Protein AF-A0AAD4Z950-F1 (afdb_monomer_lite)

Foldseek 3Di:
DDPQCAQPQARRRHDDLCCLQPVPPVNVVLVVPQPDDPPDDCPPPDDPVVSLVVQLPQQDQDPPRFGRNLLSVLSSVVSVVLSVCVVPPVPDDDDPCVNVVSVVVSNVVVVVVVVVVPPDPDDPDPPDDDDDPPPDDDDDPPDDDDD

Secondary structure (DSSP, 8-state):
-----S-TTT--S---HHIIIIISHHHHHHHHHS---TT----TTS-HHHHHHHHHT--PBPGGG-BHHHHHHHHHHHHHHHHHHHHH-TTPPPPS-HHHHHHHHHHHHHHHHHHHHS------------PPPTT------------

Structure (mmCIF, N/CA/C/O backbone):
data_AF-A0AAD4Z950-F1
#
_entry.id   AF-A0AAD4Z950-F1
#
loop_
_atom_site.group_PDB
_atom_site.id
_atom_site.type_symbol
_atom_site.label_atom_id
_atom_site.label_alt_id
_atom_site.label_comp_id
_atom_site.label_asym_id
_atom_site.label_entity_id
_atom_site.label_seq_id
_atom_site.pdbx_PDB_ins_code
_atom_site.Cartn_x
_atom_site.Cartn_y
_atom_site.Cartn_z
_atom_site.occupancy
_atom_site.B_iso_or_equiv
_atom_site.auth_seq_id
_atom_site.auth_comp_id
_atom_site.auth_asym_id
_atom_site.auth_atom_id
_atom_site.pdbx_PDB_model_num
ATOM 1 N N . MET A 1 1 ? -23.923 10.642 10.101 1.00 38.41 1 MET A N 1
ATOM 2 C CA . MET A 1 1 ? -22.452 10.704 9.961 1.00 38.41 1 MET A CA 1
ATOM 3 C C . MET A 1 1 ? -21.858 10.438 11.329 1.00 38.41 1 MET A C 1
ATOM 5 O O . MET A 1 1 ? -21.964 11.298 12.191 1.00 38.41 1 MET A O 1
ATOM 9 N N . THR A 1 2 ? -21.372 9.227 11.590 1.00 39.56 2 THR A N 1
ATOM 10 C CA . THR A 1 2 ? -20.808 8.890 12.904 1.00 39.56 2 THR A CA 1
ATOM 11 C C . THR A 1 2 ? -19.407 9.479 13.030 1.00 39.56 2 THR A C 1
ATOM 13 O O . THR A 1 2 ? -18.529 9.221 12.212 1.00 39.56 2 THR A O 1
ATOM 16 N N . LEU A 1 3 ? -19.253 10.314 14.052 1.00 45.47 3 LEU A N 1
ATOM 17 C CA . LEU A 1 3 ? -18.152 11.227 14.348 1.00 45.47 3 LEU A CA 1
ATOM 18 C C . LEU A 1 3 ? -16.964 10.502 15.007 1.00 45.47 3 LEU A C 1
ATOM 20 O O . LEU A 1 3 ? -16.432 10.964 16.011 1.00 45.47 3 LEU A O 1
ATOM 24 N N . HIS A 1 4 ? -16.594 9.318 14.524 1.00 55.22 4 HIS A N 1
ATOM 25 C CA . HIS A 1 4 ? -15.517 8.555 15.149 1.00 55.22 4 HIS A CA 1
ATOM 26 C C . HIS A 1 4 ? -14.211 8.822 14.411 1.00 55.22 4 HIS A C 1
ATOM 28 O O . HIS A 1 4 ? -14.007 8.351 13.298 1.00 55.22 4 HIS A O 1
ATOM 34 N N . ALA A 1 5 ? -13.319 9.566 15.068 1.00 67.56 5 ALA A N 1
ATOM 35 C CA . ALA A 1 5 ? -11.917 9.670 14.675 1.00 67.56 5 ALA A CA 1
ATOM 36 C C . ALA A 1 5 ? -11.187 8.320 14.798 1.00 67.56 5 ALA A C 1
ATOM 38 O O . ALA A 1 5 ? -10.044 8.206 14.372 1.00 67.56 5 ALA A O 1
ATOM 39 N N . ASN A 1 6 ? -11.830 7.298 15.374 1.00 84.88 6 ASN A N 1
ATOM 40 C CA . ASN A 1 6 ? -11.205 6.023 15.648 1.00 84.88 6 ASN A CA 1
ATOM 41 C C . ASN A 1 6 ? -11.050 5.154 14.394 1.00 84.88 6 ASN A C 1
ATOM 43 O O . ASN A 1 6 ? -11.938 5.063 13.548 1.00 84.88 6 ASN A O 1
ATOM 47 N N . CYS A 1 7 ? -9.938 4.431 14.324 1.00 85.31 7 CYS A N 1
ATOM 48 C CA . CYS A 1 7 ? -9.682 3.444 13.290 1.00 85.31 7 CYS A CA 1
ATOM 49 C C . CYS A 1 7 ? -10.623 2.246 13.447 1.00 85.31 7 CYS A C 1
ATOM 51 O O . CYS A 1 7 ? -10.589 1.551 14.463 1.00 85.31 7 CYS A O 1
ATOM 53 N N . TYR A 1 8 ? -11.404 1.948 12.409 1.00 81.94 8 TYR A N 1
ATOM 54 C CA . TYR A 1 8 ? -12.340 0.814 12.403 1.00 81.94 8 TYR A CA 1
ATOM 55 C C . TYR A 1 8 ? -11.645 -0.554 12.431 1.00 81.94 8 TYR A C 1
ATOM 57 O O . TYR A 1 8 ? -12.281 -1.566 12.711 1.00 81.94 8 TYR A O 1
ATOM 65 N N . ILE A 1 9 ? -10.344 -0.598 12.130 1.00 83.25 9 ILE A N 1
ATOM 66 C CA . ILE A 1 9 ? -9.566 -1.838 12.094 1.00 83.25 9 ILE A CA 1
ATOM 67 C C . ILE A 1 9 ? -8.981 -2.177 13.467 1.00 83.25 9 ILE A C 1
ATOM 69 O O . ILE A 1 9 ? -9.061 -3.325 13.892 1.00 83.25 9 ILE A O 1
ATOM 73 N N . CYS A 1 10 ? -8.353 -1.213 14.148 1.00 85.88 10 CYS A N 1
ATOM 74 C CA . CYS A 1 10 ? -7.610 -1.473 15.389 1.00 85.88 10 CYS A CA 1
ATOM 75 C C . CYS A 1 10 ? -8.096 -0.674 16.606 1.00 85.88 10 CYS A C 1
ATOM 77 O O . CYS A 1 10 ? -7.510 -0.797 17.677 1.00 85.88 10 CYS A O 1
ATOM 79 N N . GLY A 1 11 ? -9.125 0.164 16.460 1.00 84.88 11 GLY A N 1
ATOM 80 C CA . GLY A 1 11 ? -9.699 0.957 17.551 1.00 84.88 11 GLY A CA 1
ATOM 81 C C . GLY A 1 11 ? -8.890 2.191 17.967 1.00 84.88 11 GLY A C 1
ATOM 82 O O . GLY A 1 11 ? -9.333 2.920 18.855 1.00 84.88 11 GLY A O 1
ATOM 83 N N . ALA A 1 12 ? -7.737 2.456 17.338 1.00 85.19 12 ALA A N 1
ATOM 84 C CA . ALA A 1 12 ? -6.897 3.619 17.638 1.00 85.19 12 ALA A CA 1
ATOM 85 C C . ALA A 1 12 ? -7.696 4.930 17.537 1.00 85.19 12 ALA A C 1
ATOM 87 O O . ALA A 1 12 ? -8.509 5.038 16.629 1.00 85.19 12 ALA A O 1
ATOM 88 N N . PRO A 1 13 ? -7.468 5.932 18.404 1.00 81.44 13 PRO A N 1
ATOM 89 C CA . PRO A 1 13 ? -8.340 7.106 18.545 1.00 81.44 13 PRO A CA 1
ATOM 90 C C . PRO A 1 13 ? -8.285 8.100 17.378 1.00 81.44 13 PRO A C 1
ATOM 92 O O . PRO A 1 13 ? -9.168 8.943 17.266 1.00 81.44 13 PRO A O 1
ATOM 95 N N . VAL A 1 14 ? -7.253 8.021 16.532 1.00 84.19 14 VAL A N 1
ATOM 96 C CA . VAL A 1 14 ? -7.078 8.887 15.361 1.00 84.19 14 VAL A CA 1
ATOM 97 C C . VAL A 1 14 ? -6.750 8.035 14.144 1.00 84.19 14 VAL A C 1
ATOM 99 O O . VAL A 1 14 ? -5.720 7.362 14.090 1.00 84.19 14 VAL A O 1
ATOM 102 N N . GLU A 1 15 ? -7.614 8.110 13.144 1.00 83.81 15 GLU A N 1
ATOM 103 C CA . GLU A 1 15 ? -7.451 7.497 11.841 1.00 83.81 15 GLU A CA 1
ATOM 104 C C . GLU A 1 15 ? -7.127 8.589 10.816 1.00 83.81 15 GLU A C 1
ATOM 106 O O . GLU A 1 15 ? -7.981 9.356 10.379 1.00 83.81 15 GLU A O 1
ATOM 111 N N . ASN A 1 16 ? -5.854 8.679 10.446 1.00 87.56 16 ASN A N 1
ATOM 112 C CA . ASN A 1 16 ? -5.376 9.525 9.358 1.00 87.56 16 ASN A CA 1
ATOM 113 C C . ASN A 1 16 ? -4.654 8.660 8.314 1.00 87.56 16 ASN A C 1
ATOM 115 O O . ASN A 1 16 ? -4.505 7.449 8.491 1.00 87.56 16 ASN A O 1
ATOM 119 N N . VAL A 1 17 ? -4.200 9.268 7.215 1.00 87.75 17 VAL A N 1
ATOM 120 C CA . VAL A 1 17 ? -3.521 8.530 6.136 1.00 87.75 17 VAL A CA 1
ATOM 121 C C . VAL A 1 17 ? -2.297 7.772 6.663 1.00 87.75 17 VAL A C 1
ATOM 123 O O . VAL A 1 17 ? -2.150 6.598 6.342 1.00 87.75 17 VAL A O 1
ATOM 126 N N . ASP A 1 18 ? -1.483 8.391 7.528 1.00 88.06 18 ASP A N 1
ATOM 127 C CA . ASP A 1 18 ? -0.316 7.750 8.163 1.00 88.06 18 ASP A CA 1
ATOM 128 C C . ASP A 1 18 ? -0.689 6.549 9.017 1.00 88.06 18 ASP A C 1
ATOM 130 O O . ASP A 1 18 ? -0.064 5.490 8.945 1.00 88.06 18 ASP A O 1
ATOM 134 N N . HIS A 1 19 ? -1.784 6.654 9.754 1.00 89.31 19 HIS A N 1
ATOM 135 C CA . HIS A 1 19 ? -2.324 5.520 10.467 1.00 89.31 19 HIS A CA 1
ATOM 136 C C . HIS A 1 19 ? -2.743 4.402 9.506 1.00 89.31 19 HIS A C 1
ATOM 138 O O . HIS A 1 19 ? -2.286 3.275 9.662 1.00 89.31 19 HIS A O 1
ATOM 144 N N . ILE A 1 20 ? -3.557 4.692 8.490 1.00 90.25 20 ILE A N 1
ATOM 145 C CA . ILE A 1 20 ? -4.104 3.668 7.585 1.00 90.25 20 ILE A CA 1
ATOM 146 C C . ILE A 1 20 ? -2.991 2.900 6.861 1.00 90.25 20 ILE A C 1
ATOM 148 O O . ILE A 1 20 ? -3.068 1.675 6.764 1.00 90.25 20 ILE A O 1
ATOM 152 N N . VAL A 1 21 ? -1.967 3.597 6.361 1.00 90.25 21 VAL A N 1
ATOM 153 C CA . VAL A 1 21 ? -0.951 2.979 5.495 1.00 90.25 21 VAL A CA 1
ATOM 154 C C . VAL A 1 21 ? 0.314 2.538 6.228 1.00 90.25 21 VAL A C 1
ATOM 156 O O . VAL A 1 21 ? 1.052 1.730 5.675 1.00 90.25 21 VAL A O 1
ATOM 159 N N . ARG A 1 22 ? 0.585 3.025 7.448 1.00 86.81 22 ARG A N 1
ATOM 160 C CA . ARG A 1 22 ? 1.842 2.749 8.175 1.00 86.81 22 ARG A CA 1
ATOM 161 C C . ARG A 1 22 ? 1.608 2.213 9.590 1.00 86.81 22 ARG A C 1
AT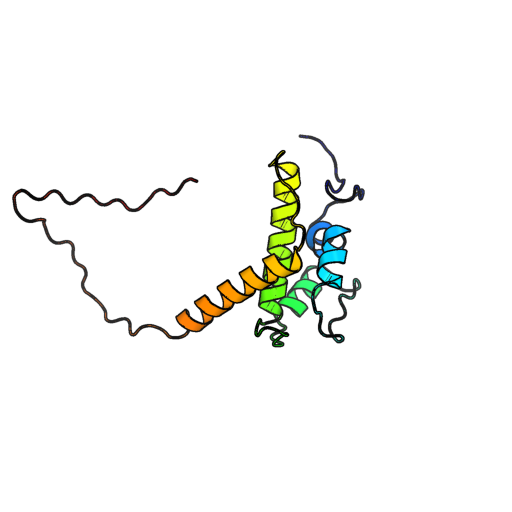OM 163 O O . ARG A 1 22 ? 2.111 1.138 9.923 1.00 86.81 22 ARG A O 1
ATOM 170 N N . ASN A 1 23 ? 0.830 2.927 10.409 1.00 85.88 23 ASN A N 1
ATOM 171 C CA . ASN A 1 23 ? 0.783 2.684 11.864 1.00 85.88 23 ASN A CA 1
ATOM 172 C C . ASN A 1 23 ? -0.391 1.816 12.351 1.00 85.88 23 ASN A C 1
ATOM 174 O O . ASN A 1 23 ? -0.449 1.461 13.527 1.00 85.88 23 ASN A O 1
ATOM 178 N N . CYS A 1 24 ? -1.354 1.491 11.492 1.00 90.75 24 CYS A N 1
ATOM 179 C CA . CYS A 1 24 ? -2.428 0.568 11.832 1.00 90.75 24 CYS A CA 1
ATOM 180 C C . CYS A 1 24 ? -1.838 -0.822 12.099 1.00 90.75 24 CYS A C 1
ATOM 182 O O . CYS A 1 24 ? -0.917 -1.243 11.402 1.00 90.75 24 CYS A O 1
ATOM 184 N N . LEU A 1 25 ? -2.404 -1.567 13.055 1.00 88.44 25 LEU A N 1
ATOM 185 C CA . LEU A 1 25 ? -1.945 -2.916 13.406 1.00 88.44 25 LEU A CA 1
ATOM 186 C C . LEU A 1 25 ? -1.804 -3.819 12.169 1.00 88.44 25 LEU A C 1
ATOM 188 O O . LEU A 1 25 ? -0.784 -4.478 11.989 1.00 88.44 25 LEU A O 1
ATOM 192 N N . ILE A 1 26 ? -2.807 -3.802 11.287 1.00 89.94 26 ILE A N 1
ATOM 193 C CA . ILE A 1 26 ? -2.804 -4.579 10.043 1.00 89.94 26 ILE A CA 1
ATOM 194 C C . ILE A 1 26 ? -1.728 -4.084 9.070 1.00 89.94 26 ILE A C 1
ATOM 196 O O . ILE A 1 26 ? -1.020 -4.901 8.485 1.00 89.94 26 ILE A O 1
ATOM 200 N N . ALA A 1 27 ? -1.561 -2.765 8.933 1.00 91.19 27 ALA A N 1
ATOM 201 C CA . ALA A 1 27 ? -0.519 -2.184 8.091 1.00 91.19 27 ALA A CA 1
ATOM 202 C C . ALA A 1 27 ? 0.876 -2.591 8.571 1.00 91.19 27 ALA A C 1
ATOM 204 O O . ALA A 1 27 ? 1.671 -3.114 7.796 1.00 91.19 27 ALA A O 1
ATOM 205 N N . SER A 1 28 ? 1.150 -2.437 9.866 1.00 88.38 28 SER A N 1
ATOM 206 C CA . SER A 1 28 ? 2.426 -2.816 10.471 1.00 88.38 28 SER A CA 1
ATOM 207 C C . SER A 1 28 ? 2.728 -4.311 10.322 1.00 88.38 28 SER A C 1
ATOM 209 O O . SER A 1 28 ? 3.877 -4.674 10.079 1.00 88.38 28 SER A O 1
ATOM 211 N N . LEU A 1 29 ? 1.721 -5.186 10.437 1.00 89.31 29 LEU A N 1
ATOM 212 C CA . LEU A 1 29 ? 1.892 -6.627 10.214 1.00 89.31 29 LEU A CA 1
ATOM 213 C C . LEU A 1 29 ? 2.236 -6.950 8.759 1.00 89.31 29 LEU A C 1
ATOM 215 O O . LEU A 1 29 ? 3.161 -7.724 8.521 1.00 89.31 29 LEU A O 1
ATOM 219 N N . ILE A 1 30 ? 1.533 -6.338 7.804 1.00 91.88 30 ILE A N 1
ATOM 220 C CA . ILE A 1 30 ? 1.817 -6.500 6.375 1.00 91.88 30 ILE A CA 1
ATOM 221 C C . ILE A 1 30 ? 3.242 -6.052 6.078 1.00 91.88 30 ILE A C 1
ATOM 223 O O . ILE A 1 30 ? 4.023 -6.845 5.572 1.00 91.88 30 ILE A O 1
ATOM 227 N N . TRP A 1 31 ? 3.634 -4.850 6.502 1.00 90.00 31 TRP A N 1
ATOM 228 C CA . TRP A 1 31 ? 4.987 -4.351 6.269 1.00 90.00 31 TRP A CA 1
ATOM 229 C C . TRP A 1 31 ? 6.081 -5.241 6.863 1.00 90.00 31 TRP A C 1
ATOM 231 O O . TRP A 1 31 ? 7.085 -5.469 6.201 1.00 90.00 31 TRP A O 1
ATOM 241 N N . ARG A 1 32 ? 5.889 -5.781 8.073 1.00 84.88 32 ARG A N 1
ATOM 242 C CA . ARG A 1 32 ? 6.855 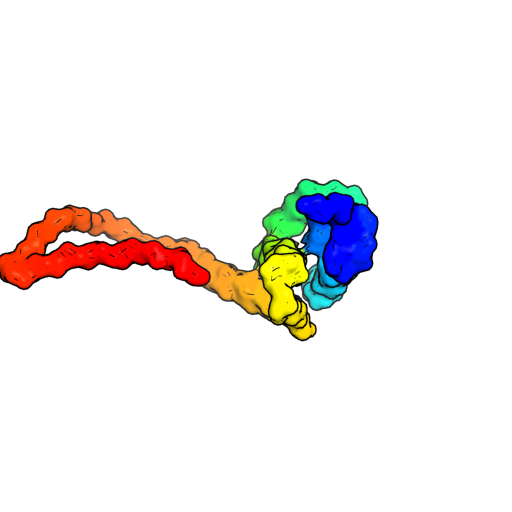-6.703 8.701 1.00 84.88 32 ARG A CA 1
ATOM 243 C C . ARG A 1 32 ? 6.986 -8.038 7.969 1.00 84.88 32 ARG A C 1
ATOM 245 O O . ARG A 1 32 ? 8.026 -8.677 8.069 1.00 84.88 32 ARG A O 1
ATOM 252 N N . GLN A 1 33 ? 5.918 -8.485 7.316 1.00 84.50 33 GLN A N 1
ATOM 253 C CA . GLN A 1 33 ? 5.873 -9.756 6.592 1.00 84.50 33 GLN A CA 1
ATOM 254 C C . GLN A 1 33 ? 6.235 -9.607 5.111 1.00 84.50 33 GLN A C 1
ATOM 256 O O . GLN A 1 33 ? 6.650 -10.583 4.486 1.00 84.50 33 GLN A O 1
ATOM 261 N N . SER A 1 34 ? 6.105 -8.405 4.550 1.00 76.50 34 SER A N 1
ATOM 262 C CA . SER A 1 34 ? 6.741 -8.043 3.291 1.00 76.50 34 SER A CA 1
ATOM 263 C C . SER A 1 34 ? 8.237 -8.289 3.435 1.00 76.50 34 SER A C 1
ATOM 265 O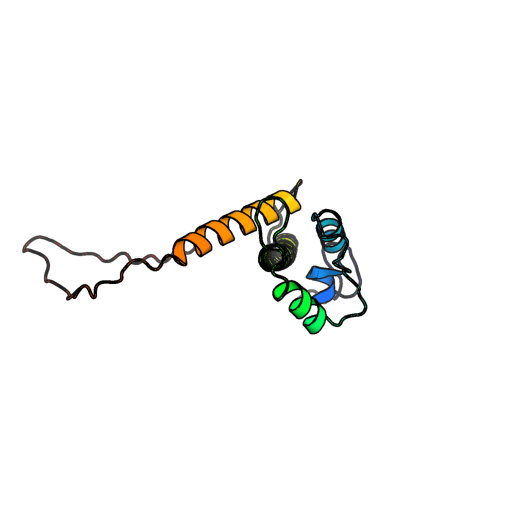 O . SER A 1 34 ? 8.830 -7.935 4.451 1.00 76.50 34 SER A O 1
ATOM 267 N N . SER A 1 35 ? 8.856 -8.913 2.433 1.00 65.62 35 SER A N 1
ATOM 268 C CA . SER A 1 35 ? 10.286 -9.242 2.421 1.00 65.62 35 SER A CA 1
ATOM 269 C C . SER A 1 35 ? 11.157 -7.987 2.290 1.00 65.62 35 SER A C 1
ATOM 271 O O . SER A 1 35 ? 11.903 -7.868 1.327 1.00 65.62 35 SER A O 1
ATOM 273 N N . LEU A 1 36 ? 11.027 -7.028 3.210 1.00 65.81 36 LEU A N 1
ATOM 274 C CA . LEU A 1 36 ? 11.772 -5.775 3.251 1.00 65.81 36 LEU A CA 1
ATOM 275 C C . LEU A 1 36 ? 13.267 -6.064 3.054 1.00 65.81 36 LEU A C 1
ATOM 277 O O . LEU A 1 36 ? 13.804 -6.947 3.730 1.00 65.81 36 LEU A O 1
ATOM 281 N N . PRO A 1 37 ? 13.979 -5.320 2.190 1.00 57.47 37 PRO A N 1
ATOM 282 C CA . PRO A 1 37 ? 15.425 -5.275 2.286 1.00 57.47 37 PRO A CA 1
ATOM 283 C C . PRO A 1 37 ? 15.761 -4.832 3.709 1.00 57.47 37 PRO A C 1
ATOM 285 O O . PRO A 1 37 ? 15.193 -3.861 4.204 1.00 57.47 37 PRO A O 1
ATOM 288 N N . VAL A 1 38 ? 16.694 -5.523 4.360 1.00 51.59 38 VAL A N 1
ATOM 289 C CA . VAL A 1 38 ? 17.154 -5.215 5.728 1.00 51.59 38 VAL A CA 1
ATOM 290 C C . VAL A 1 38 ? 17.598 -3.745 5.875 1.00 51.59 38 VAL A C 1
ATOM 292 O O . VAL A 1 38 ? 17.574 -3.191 6.969 1.00 51.59 38 VAL A O 1
ATOM 295 N N . SER A 1 39 ? 17.953 -3.087 4.766 1.00 51.38 39 SER A N 1
ATOM 296 C CA . SER A 1 39 ? 18.324 -1.672 4.678 1.00 51.38 39 SER A CA 1
ATOM 297 C C . SER A 1 39 ? 17.151 -0.683 4.618 1.00 51.38 39 SER A C 1
ATOM 299 O O . SER A 1 39 ? 17.377 0.521 4.755 1.00 51.38 39 SER A O 1
ATOM 301 N N . LEU A 1 40 ? 15.908 -1.136 4.425 1.00 56.31 40 LEU A N 1
ATOM 302 C CA . LEU A 1 40 ? 14.731 -0.270 4.438 1.00 56.31 40 LEU A CA 1
ATOM 303 C C . LEU A 1 40 ? 14.228 -0.105 5.856 1.00 56.31 40 LEU A C 1
ATOM 305 O O . LEU A 1 40 ? 13.309 -0.776 6.324 1.00 56.31 40 LEU A O 1
ATOM 309 N N . ASN A 1 41 ? 14.852 0.851 6.530 1.00 55.41 41 ASN A N 1
ATOM 310 C CA . ASN A 1 41 ? 14.320 1.390 7.757 1.00 55.41 41 ASN A CA 1
ATOM 311 C C . ASN A 1 41 ? 12.949 2.005 7.427 1.00 55.41 41 ASN A C 1
ATOM 313 O O . ASN A 1 41 ? 12.862 3.061 6.801 1.00 55.41 41 ASN A O 1
ATOM 317 N N . LEU A 1 42 ? 11.861 1.356 7.846 1.00 61.47 42 LEU A N 1
ATOM 318 C CA . LEU A 1 42 ? 10.530 1.972 7.920 1.00 61.47 42 LEU A CA 1
ATOM 319 C C . LEU A 1 42 ? 10.489 2.979 9.081 1.00 61.47 42 LEU A C 1
ATOM 321 O O . LEU A 1 42 ? 9.520 3.016 9.840 1.00 61.47 42 LEU A O 1
ATOM 325 N N . SER A 1 43 ? 11.570 3.740 9.264 1.00 58.69 43 SER A N 1
ATOM 326 C CA . SER A 1 43 ? 11.754 4.654 10.379 1.00 58.69 43 SER A CA 1
ATOM 327 C C . SER A 1 43 ? 10.564 5.599 10.430 1.00 58.69 43 SER A C 1
ATOM 329 O O . SER A 1 43 ? 10.244 6.278 9.449 1.00 58.69 43 SER A O 1
ATOM 331 N N . GLN A 1 44 ? 9.896 5.621 11.581 1.00 62.22 44 GLN A N 1
ATOM 332 C CA . GLN A 1 44 ? 8.732 6.471 11.816 1.00 62.22 44 GLN A CA 1
ATOM 333 C C . GLN A 1 44 ? 9.101 7.959 11.924 1.00 62.22 44 GLN A C 1
ATOM 335 O O . GLN A 1 44 ? 8.204 8.797 11.967 1.00 62.22 44 GLN A O 1
ATOM 340 N N . ASP A 1 45 ? 10.400 8.273 11.900 1.00 67.62 45 ASP A N 1
ATOM 341 C CA . ASP A 1 45 ? 10.959 9.616 12.074 1.00 67.62 45 ASP A CA 1
ATOM 342 C C . ASP A 1 45 ? 10.706 10.544 10.874 1.00 67.62 45 ASP A C 1
ATOM 344 O O . ASP A 1 45 ? 10.754 11.766 11.006 1.00 67.62 45 ASP A O 1
ATOM 348 N N . ASP A 1 46 ? 10.396 9.986 9.700 1.00 76.12 46 ASP A N 1
ATOM 349 C CA . ASP A 1 46 ? 9.996 10.773 8.536 1.00 76.12 46 ASP A CA 1
ATOM 350 C C . ASP A 1 46 ? 8.498 11.112 8.575 1.00 76.12 46 ASP A C 1
ATOM 352 O O . ASP A 1 46 ? 7.645 10.259 8.861 1.00 76.12 46 ASP A O 1
ATOM 356 N N . ASN A 1 47 ? 8.163 12.342 8.165 1.00 86.44 47 ASN A N 1
ATOM 357 C CA . ASN A 1 47 ? 6.787 12.683 7.811 1.00 86.44 47 ASN A CA 1
ATOM 358 C C . ASN A 1 47 ? 6.309 11.842 6.608 1.00 86.44 47 ASN A C 1
ATOM 360 O O . ASN A 1 47 ? 7.113 11.347 5.815 1.00 86.44 47 ASN A O 1
ATOM 364 N N . MET A 1 48 ? 4.988 11.722 6.446 1.00 85.25 48 MET A N 1
ATOM 365 C CA . MET A 1 48 ? 4.368 10.880 5.414 1.00 85.25 48 MET A CA 1
ATOM 366 C C . MET A 1 48 ? 4.890 11.151 3.995 1.00 85.25 48 MET A C 1
ATOM 368 O O . MET A 1 48 ? 5.153 10.213 3.248 1.00 85.25 48 MET A O 1
ATOM 372 N N . ILE A 1 49 ? 5.054 12.420 3.611 1.00 89.81 49 ILE A N 1
ATOM 373 C CA . ILE A 1 49 ? 5.468 12.790 2.251 1.00 89.81 49 ILE A CA 1
ATOM 374 C C . ILE A 1 49 ? 6.908 12.337 2.003 1.00 89.81 49 ILE A C 1
ATOM 376 O O . ILE A 1 49 ? 7.186 11.709 0.982 1.00 89.81 49 ILE A O 1
ATOM 380 N N . THR A 1 50 ? 7.810 12.598 2.950 1.00 89.50 50 THR A N 1
ATOM 381 C CA . THR A 1 50 ? 9.209 12.161 2.867 1.00 89.50 50 THR A CA 1
ATOM 382 C C . THR A 1 50 ? 9.312 10.637 2.841 1.00 89.50 50 THR A C 1
ATOM 384 O O . THR A 1 50 ? 10.034 10.081 2.011 1.00 89.50 50 THR A O 1
ATOM 387 N N . TRP A 1 51 ? 8.558 9.951 3.702 1.00 88.44 51 TRP A N 1
ATOM 388 C CA . TRP A 1 51 ? 8.523 8.490 3.761 1.00 88.44 51 TRP A CA 1
ATOM 389 C C . TRP A 1 51 ? 8.004 7.873 2.454 1.00 88.44 51 TRP A C 1
ATOM 391 O O . TRP A 1 51 ? 8.636 6.969 1.899 1.00 88.44 51 TRP A O 1
ATOM 401 N N . ALA A 1 52 ? 6.897 8.392 1.916 1.00 89.94 52 ALA A N 1
ATOM 402 C CA . ALA A 1 52 ? 6.346 7.947 0.641 1.00 89.94 52 ALA A CA 1
ATOM 403 C C . ALA A 1 52 ? 7.320 8.225 -0.512 1.00 89.94 52 ALA A C 1
ATOM 405 O O . ALA A 1 52 ? 7.570 7.342 -1.329 1.00 89.94 52 ALA A O 1
ATOM 406 N N . GLY A 1 53 ? 7.928 9.414 -0.543 1.00 91.31 53 GLY A N 1
ATOM 407 C CA . GLY A 1 53 ? 8.918 9.796 -1.547 1.00 91.31 53 GLY A CA 1
ATOM 408 C C . GLY A 1 53 ? 10.117 8.848 -1.580 1.00 91.31 53 GLY A C 1
ATOM 409 O O . GLY A 1 53 ? 10.455 8.347 -2.651 1.00 91.31 53 GLY A O 1
ATOM 410 N N . LYS A 1 54 ? 10.712 8.538 -0.420 1.00 89.62 54 LYS A N 1
ATOM 411 C CA . LYS A 1 54 ? 11.844 7.599 -0.302 1.00 89.62 54 LYS A CA 1
ATOM 412 C C . LYS A 1 54 ? 11.507 6.213 -0.856 1.00 89.62 54 LYS A C 1
ATOM 414 O O . LYS A 1 54 ? 12.303 5.633 -1.588 1.00 89.62 54 LYS A O 1
ATOM 419 N N . ASN A 1 55 ? 10.323 5.692 -0.539 1.00 89.50 55 ASN A N 1
ATOM 420 C CA . ASN A 1 55 ? 9.918 4.359 -0.978 1.00 89.50 55 ASN A CA 1
ATOM 421 C C . ASN A 1 55 ? 9.509 4.311 -2.457 1.00 89.50 55 ASN A C 1
ATOM 423 O O . ASN A 1 55 ? 9.850 3.354 -3.149 1.00 89.50 55 ASN A O 1
ATOM 427 N N . LEU A 1 56 ? 8.839 5.349 -2.965 1.00 92.50 56 LEU A N 1
ATOM 428 C CA . LEU A 1 56 ? 8.442 5.438 -4.374 1.00 92.50 56 LEU A CA 1
ATOM 429 C C . LEU A 1 56 ? 9.632 5.668 -5.320 1.00 92.50 56 LEU A C 1
ATOM 431 O O . LEU A 1 56 ? 9.549 5.295 -6.485 1.00 92.50 56 LEU A O 1
ATOM 435 N N . HIS A 1 57 ? 10.744 6.222 -4.828 1.00 91.88 57 HIS A N 1
ATOM 436 C CA . HIS A 1 57 ? 11.987 6.389 -5.597 1.00 91.88 57 HIS A CA 1
ATOM 437 C C . HIS A 1 57 ? 13.005 5.264 -5.377 1.00 91.88 57 HIS A C 1
ATOM 439 O O . HIS A 1 57 ? 14.134 5.349 -5.858 1.00 91.88 57 HIS A O 1
ATOM 445 N N . ASN A 1 58 ? 12.632 4.205 -4.660 1.00 88.62 58 ASN A N 1
ATOM 446 C CA . ASN A 1 58 ? 13.494 3.049 -4.487 1.00 88.62 58 ASN A CA 1
ATOM 447 C C . ASN A 1 58 ? 13.168 1.976 -5.535 1.00 88.62 58 ASN A C 1
ATOM 449 O O . ASN A 1 58 ? 12.148 1.291 -5.462 1.00 88.62 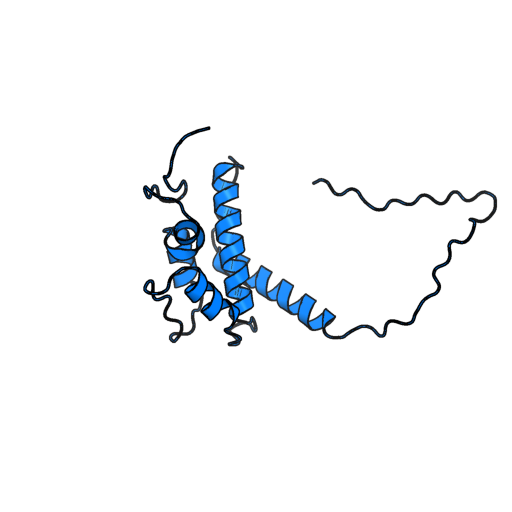58 ASN A O 1
ATOM 453 N N . TYR A 1 59 ? 14.085 1.816 -6.488 1.00 91.06 59 TYR A N 1
ATOM 454 C CA . TYR A 1 59 ? 13.977 0.875 -7.602 1.00 91.06 59 TYR A CA 1
ATOM 455 C C . TYR A 1 59 ? 14.713 -0.452 -7.363 1.00 91.06 59 TYR A C 1
ATOM 457 O O . TYR A 1 59 ? 15.008 -1.177 -8.310 1.00 91.06 59 TYR A O 1
ATOM 465 N N . THR A 1 60 ? 15.030 -0.777 -6.106 1.00 88.62 60 THR A N 1
ATOM 466 C CA . THR A 1 60 ? 15.650 -2.061 -5.755 1.00 88.62 60 THR A CA 1
ATOM 467 C C . THR A 1 60 ? 14.759 -3.208 -6.221 1.00 88.62 60 THR A C 1
ATOM 469 O O . THR A 1 60 ? 13.567 -3.247 -5.903 1.00 88.62 60 THR A O 1
ATOM 472 N N . LEU A 1 61 ? 15.344 -4.140 -6.973 1.00 88.50 61 LEU A N 1
ATOM 473 C CA . LEU A 1 61 ? 14.674 -5.366 -7.376 1.00 88.50 61 LEU A CA 1
ATOM 474 C C . LEU A 1 61 ? 14.598 -6.308 -6.175 1.00 88.50 61 LEU A C 1
ATOM 476 O O . LEU A 1 61 ? 15.615 -6.658 -5.575 1.00 88.50 61 LEU A O 1
ATOM 480 N N . MET A 1 62 ? 13.384 -6.697 -5.820 1.00 84.38 62 MET A N 1
ATOM 481 C CA . MET A 1 62 ? 13.120 -7.591 -4.704 1.00 84.38 62 MET A CA 1
ATOM 482 C C . MET A 1 62 ? 13.218 -9.049 -5.156 1.00 84.38 62 MET A C 1
ATOM 484 O O . MET A 1 62 ? 13.265 -9.358 -6.353 1.00 84.38 62 MET A O 1
ATOM 488 N N . GLY A 1 63 ? 13.171 -9.972 -4.191 1.00 70.94 63 GLY A N 1
ATOM 489 C CA . GLY A 1 63 ? 12.828 -11.361 -4.498 1.00 70.94 63 GLY A CA 1
ATOM 490 C C . GLY A 1 63 ? 11.549 -11.413 -5.343 1.00 70.94 63 GLY A C 1
ATOM 491 O O . GLY A 1 63 ? 10.682 -10.549 -5.208 1.00 70.94 63 GLY A O 1
ATOM 492 N N . TYR A 1 64 ? 11.443 -12.403 -6.230 1.00 77.25 64 TYR A N 1
ATOM 493 C CA . TYR A 1 64 ? 10.321 -12.564 -7.172 1.00 77.25 64 TYR A CA 1
ATOM 494 C C . TYR A 1 64 ? 10.266 -11.551 -8.333 1.00 77.25 64 TYR A C 1
ATOM 496 O O . TYR A 1 64 ? 9.294 -11.544 -9.081 1.00 77.25 64 TYR A O 1
ATOM 504 N N . GLY A 1 65 ? 11.306 -10.730 -8.533 1.00 87.25 65 GLY A N 1
ATOM 505 C CA . GLY A 1 65 ? 11.444 -9.892 -9.732 1.00 87.25 65 GLY A CA 1
ATOM 506 C C . GLY A 1 65 ? 10.586 -8.624 -9.738 1.00 87.25 65 GLY A C 1
ATOM 507 O O . GLY A 1 65 ? 10.468 -7.977 -10.776 1.00 87.25 65 GLY A O 1
ATOM 508 N N . VAL A 1 66 ? 10.008 -8.242 -8.597 1.00 90.62 66 VAL A N 1
ATOM 509 C CA . VAL A 1 66 ? 9.194 -7.026 -8.457 1.00 90.62 66 VAL A CA 1
ATOM 510 C C . VAL A 1 66 ? 10.045 -5.880 -7.911 1.00 90.62 66 VAL A C 1
ATOM 512 O O . VAL A 1 66 ? 10.819 -6.057 -6.971 1.00 90.62 66 VAL A O 1
ATOM 515 N N . VAL A 1 67 ? 9.910 -4.691 -8.488 1.00 91.88 67 VAL A N 1
ATOM 516 C CA . VAL A 1 67 ? 10.587 -3.475 -8.026 1.00 91.88 67 VAL A CA 1
ATOM 517 C C . VAL A 1 67 ? 9.930 -2.966 -6.739 1.00 91.88 67 VAL A C 1
ATOM 519 O O . VAL A 1 67 ? 8.701 -2.918 -6.632 1.00 91.88 67 VAL A O 1
ATOM 522 N N . TRP A 1 68 ? 10.741 -2.552 -5.759 1.00 91.81 68 TRP A N 1
ATOM 523 C CA . TRP A 1 68 ? 10.249 -2.111 -4.450 1.00 91.81 68 TRP A CA 1
ATOM 524 C C . TRP A 1 68 ? 9.210 -0.989 -4.532 1.00 91.81 68 TRP A C 1
ATOM 526 O O . TRP A 1 68 ? 8.168 -1.091 -3.890 1.00 91.81 68 TRP A O 1
ATOM 536 N N . SER A 1 69 ? 9.442 0.054 -5.331 1.00 92.81 69 SER A N 1
ATOM 537 C CA . SER A 1 69 ? 8.492 1.164 -5.482 1.00 92.81 69 SER A CA 1
ATOM 538 C C . SER A 1 69 ? 7.107 0.707 -5.954 1.00 92.81 69 SER A C 1
ATOM 540 O O . SER A 1 69 ? 6.091 1.210 -5.465 1.00 92.81 69 SER A O 1
ATOM 542 N N . THR A 1 70 ? 7.046 -0.293 -6.840 1.00 94.06 70 THR A N 1
ATOM 543 C CA . THR A 1 70 ? 5.792 -0.924 -7.273 1.00 94.06 70 THR A CA 1
ATOM 544 C C . THR A 1 70 ? 5.142 -1.686 -6.124 1.00 94.06 70 THR A C 1
ATOM 546 O O . THR A 1 70 ? 3.971 -1.450 -5.821 1.00 94.06 70 THR A O 1
ATOM 549 N N . LEU A 1 71 ? 5.894 -2.544 -5.429 1.00 93.25 71 LEU A N 1
ATOM 550 C CA . LEU A 1 71 ? 5.373 -3.307 -4.292 1.00 93.25 71 LEU A CA 1
ATOM 551 C C . LEU A 1 71 ? 4.850 -2.385 -3.175 1.00 93.25 71 LEU A C 1
ATOM 553 O O . LEU A 1 71 ? 3.777 -2.618 -2.616 1.00 93.25 71 LEU A O 1
ATOM 557 N N . PHE A 1 72 ? 5.573 -1.303 -2.893 1.00 93.12 72 PHE A N 1
ATOM 558 C CA . PHE A 1 72 ? 5.192 -0.277 -1.932 1.00 93.12 72 PHE A CA 1
ATOM 559 C C . PHE A 1 72 ? 3.863 0.390 -2.306 1.00 93.12 72 PHE A C 1
ATOM 561 O O . PHE A 1 72 ? 2.943 0.437 -1.485 1.00 93.12 72 PHE A O 1
ATOM 568 N N . ALA A 1 73 ? 3.730 0.862 -3.550 1.00 95.00 73 ALA A N 1
ATOM 569 C CA . ALA A 1 73 ? 2.514 1.518 -4.025 1.00 95.00 73 ALA A CA 1
ATOM 570 C C . ALA A 1 73 ? 1.292 0.589 -3.936 1.00 95.00 73 ALA A C 1
ATOM 572 O O . ALA A 1 73 ? 0.235 0.991 -3.441 1.00 95.00 73 ALA A O 1
ATOM 573 N N . PHE A 1 74 ? 1.451 -0.671 -4.350 1.00 96.25 74 PHE A N 1
ATOM 574 C CA . PHE A 1 74 ? 0.393 -1.674 -4.253 1.00 96.25 74 PHE A CA 1
ATOM 575 C C . PHE A 1 74 ? 0.037 -1.994 -2.801 1.00 96.25 74 PHE A C 1
ATOM 577 O O . PHE A 1 74 ? -1.145 -2.102 -2.478 1.00 96.25 74 PHE A O 1
ATOM 584 N N . THR A 1 75 ? 1.019 -2.071 -1.903 1.00 95.25 75 THR A N 1
ATOM 585 C CA . THR A 1 75 ? 0.758 -2.271 -0.471 1.00 95.25 75 THR A CA 1
ATOM 586 C C . THR A 1 75 ? -0.109 -1.141 0.093 1.00 95.25 75 THR A C 1
ATOM 588 O O . THR A 1 75 ? -1.158 -1.409 0.681 1.00 95.25 75 THR A O 1
ATOM 591 N N . CYS A 1 76 ? 0.257 0.122 -0.155 1.00 95.31 76 CYS A N 1
ATOM 592 C CA . CYS A 1 76 ? -0.533 1.289 0.257 1.00 95.31 76 CYS A CA 1
ATOM 593 C C . CYS A 1 76 ? -1.965 1.251 -0.304 1.00 95.31 76 CYS A C 1
ATOM 595 O O . CYS A 1 76 ? -2.932 1.479 0.430 1.00 95.31 76 CYS A O 1
ATOM 597 N N . TRP A 1 77 ? -2.110 0.916 -1.590 1.00 97.06 77 TRP A N 1
ATOM 598 C CA . TRP A 1 77 ? -3.411 0.777 -2.243 1.00 97.06 77 TRP A CA 1
ATOM 599 C C . TRP A 1 77 ? -4.286 -0.293 -1.583 1.00 97.06 77 TRP A C 1
ATOM 601 O O . TRP A 1 77 ? -5.449 -0.033 -1.269 1.00 97.06 77 TRP A O 1
ATOM 611 N N . PHE A 1 78 ? -3.743 -1.487 -1.335 1.00 97.12 78 PHE A N 1
ATOM 612 C CA . PHE A 1 78 ? -4.494 -2.579 -0.717 1.00 97.12 78 PHE A CA 1
ATOM 613 C C . PHE A 1 78 ? -4.867 -2.292 0.737 1.00 97.12 78 PHE A C 1
ATOM 615 O O . PHE A 1 78 ? -5.991 -2.603 1.130 1.00 97.12 78 PHE A O 1
ATOM 622 N N . LEU A 1 79 ? -3.991 -1.646 1.511 1.00 95.12 79 LEU A N 1
ATOM 623 C CA . LEU A 1 79 ? -4.308 -1.212 2.876 1.00 95.12 79 LEU A CA 1
ATOM 624 C C . LEU A 1 79 ? -5.512 -0.266 2.896 1.00 95.12 79 LEU A C 1
ATOM 626 O O . LEU A 1 79 ? -6.479 -0.506 3.625 1.00 95.12 79 LEU A O 1
ATOM 630 N N . TRP A 1 80 ? -5.505 0.753 2.034 1.00 95.19 80 TRP A N 1
ATOM 631 C CA . TRP A 1 80 ? -6.637 1.666 1.880 1.00 95.19 80 TRP A CA 1
ATOM 632 C C . TRP A 1 80 ? -7.903 0.938 1.399 1.00 95.19 80 TRP A C 1
ATOM 634 O O . TRP A 1 80 ? -8.982 1.093 1.980 1.00 95.19 80 TRP A O 1
ATOM 644 N N . LYS A 1 81 ? -7.772 0.084 0.377 1.00 95.50 81 LYS A N 1
ATOM 645 C CA . LYS A 1 81 ? -8.883 -0.674 -0.212 1.00 95.50 81 LYS A CA 1
ATOM 646 C C . LYS A 1 81 ? -9.545 -1.596 0.810 1.00 95.50 81 LYS A C 1
ATOM 648 O O . LYS A 1 81 ? -10.770 -1.603 0.917 1.00 95.50 81 LYS A O 1
ATOM 653 N N . TRP A 1 82 ? -8.768 -2.372 1.563 1.00 95.56 82 TRP A N 1
ATOM 654 C CA . TRP A 1 82 ? -9.298 -3.290 2.572 1.00 95.56 82 TRP A CA 1
ATOM 655 C C . TRP A 1 82 ? -9.891 -2.554 3.770 1.00 95.56 82 TRP A C 1
ATOM 657 O O . TRP A 1 82 ? -10.926 -2.992 4.273 1.00 95.56 82 TRP A O 1
ATOM 667 N N . ARG A 1 83 ? -9.318 -1.414 4.178 1.00 92.81 83 ARG A N 1
ATOM 668 C CA . ARG A 1 83 ? -9.937 -0.539 5.185 1.00 92.81 83 ARG A CA 1
ATOM 669 C C . ARG A 1 83 ? -11.319 -0.074 4.741 1.00 92.81 83 ARG A C 1
ATOM 671 O O . ARG A 1 83 ? -12.270 -0.186 5.507 1.00 92.81 83 ARG A O 1
ATOM 678 N N . ASN A 1 84 ? -11.454 0.395 3.502 1.00 93.06 84 ASN A N 1
ATOM 679 C CA . ASN A 1 84 ? -12.750 0.831 2.984 1.00 93.06 84 ASN A CA 1
ATOM 680 C C . ASN A 1 84 ? -13.733 -0.328 2.852 1.00 93.06 84 ASN A C 1
ATOM 682 O O . ASN A 1 84 ? -14.882 -0.194 3.263 1.00 93.06 84 ASN A O 1
ATOM 686 N N . LYS A 1 85 ? -13.288 -1.491 2.367 1.00 94.38 85 LYS A N 1
ATOM 687 C CA . LYS A 1 85 ? -14.144 -2.680 2.348 1.00 94.38 85 LYS A CA 1
ATOM 688 C C . LYS A 1 85 ? -14.641 -3.058 3.743 1.00 94.38 85 LYS A C 1
ATOM 690 O O . LYS A 1 85 ? -15.817 -3.343 3.889 1.00 94.38 85 LYS A O 1
ATOM 695 N N . LYS A 1 86 ? -13.803 -2.988 4.783 1.00 90.44 86 LYS A N 1
ATOM 696 C CA . LYS A 1 86 ? -14.250 -3.275 6.159 1.00 90.44 86 LYS A CA 1
ATOM 697 C C . LYS A 1 86 ? -15.388 -2.380 6.648 1.00 90.44 86 LYS A C 1
ATOM 699 O O . LYS A 1 86 ? -16.126 -2.804 7.526 1.00 90.44 86 LYS A O 1
ATOM 704 N N . ILE A 1 87 ? -15.527 -1.176 6.101 1.00 90.06 87 ILE A N 1
ATOM 705 C CA . ILE A 1 87 ? -16.561 -0.218 6.509 1.00 90.06 87 ILE A CA 1
ATOM 706 C C . ILE A 1 87 ? -17.802 -0.329 5.629 1.00 90.06 87 ILE A C 1
ATOM 708 O O . ILE A 1 87 ? -18.919 -0.250 6.130 1.00 90.06 87 ILE A O 1
ATOM 712 N N . PHE A 1 88 ? -17.609 -0.488 4.320 1.00 92.88 88 PHE A N 1
ATOM 713 C CA . PHE A 1 88 ? -18.686 -0.369 3.337 1.00 92.88 88 PHE A CA 1
ATOM 714 C C . PHE A 1 88 ? -19.202 -1.714 2.810 1.00 92.88 88 PHE A C 1
ATOM 716 O O . PHE A 1 88 ? -20.200 -1.734 2.098 1.00 92.88 88 PHE A O 1
ATOM 723 N N . ASP A 1 89 ? -18.553 -2.827 3.150 1.00 95.12 89 ASP A N 1
ATOM 724 C CA . ASP A 1 89 ? -18.926 -4.178 2.726 1.00 95.12 89 ASP A CA 1
ATOM 725 C C . ASP A 1 89 ? -19.058 -5.087 3.966 1.00 95.12 89 ASP A C 1
ATOM 727 O O . ASP A 1 89 ? -18.060 -5.634 4.446 1.00 95.12 89 ASP A O 1
ATOM 731 N N . PRO A 1 90 ? -20.281 -5.256 4.514 1.00 91.19 90 PRO A N 1
ATOM 732 C CA . PRO A 1 90 ? -20.526 -6.086 5.697 1.00 91.19 90 PRO A CA 1
ATOM 733 C C . PRO A 1 90 ? -20.102 -7.553 5.534 1.00 91.19 90 PRO A C 1
ATOM 735 O O . PRO A 1 90 ? -19.847 -8.229 6.528 1.00 91.19 90 PRO A O 1
ATOM 738 N N . GLY A 1 91 ? -20.019 -8.050 4.294 1.00 95.19 91 GLY A N 1
ATOM 739 C CA . GLY A 1 91 ? -19.576 -9.410 3.982 1.00 95.19 91 GLY A CA 1
ATOM 740 C C . GLY A 1 91 ? -18.062 -9.539 3.812 1.00 95.19 91 GLY A C 1
ATOM 741 O O . GLY A 1 91 ? -17.562 -10.638 3.565 1.00 95.19 91 GLY A O 1
ATOM 742 N N . PHE A 1 92 ? -17.305 -8.445 3.922 1.00 95.06 92 PHE A N 1
ATOM 743 C CA . PHE A 1 92 ? -15.880 -8.469 3.633 1.00 95.06 92 PHE A CA 1
ATOM 744 C C . PHE A 1 92 ? -15.080 -9.251 4.681 1.00 95.06 92 PHE A C 1
ATOM 746 O O . PHE A 1 92 ? -14.921 -8.840 5.837 1.00 95.06 92 PHE A O 1
ATOM 753 N N . VAL A 1 93 ? -14.437 -10.327 4.230 1.00 93.31 93 VAL A N 1
ATOM 754 C CA . VAL A 1 93 ? -13.440 -11.082 4.994 1.00 93.31 93 VAL A CA 1
ATOM 755 C C . VAL A 1 93 ? -12.041 -10.610 4.603 1.00 93.31 93 VAL A C 1
ATOM 757 O O . VAL A 1 93 ? -11.720 -10.478 3.424 1.00 93.31 93 VAL A O 1
ATOM 760 N N . PHE A 1 94 ? -11.203 -10.329 5.606 1.00 92.31 94 PHE A N 1
ATOM 761 C CA . PHE A 1 94 ? -9.828 -9.916 5.338 1.00 92.31 94 PHE A CA 1
ATOM 762 C C . PHE A 1 94 ? -9.035 -11.121 4.808 1.00 92.31 94 PHE A C 1
ATOM 764 O O . PHE A 1 94 ? -9.213 -12.216 5.345 1.00 92.31 94 PHE A O 1
ATOM 771 N N . PRO A 1 95 ? -8.180 -10.967 3.784 1.00 94.38 95 PRO A N 1
ATOM 772 C CA . PRO A 1 95 ? -7.473 -12.110 3.220 1.00 94.38 95 PRO A CA 1
ATOM 773 C C . PRO A 1 95 ? -6.535 -12.795 4.215 1.00 94.38 95 PRO A C 1
ATOM 775 O O . PRO A 1 95 ? -5.848 -12.128 4.985 1.00 94.38 95 PRO A O 1
ATOM 778 N N . SER A 1 96 ? -6.451 -14.125 4.149 1.00 93.56 96 SER A N 1
ATOM 779 C CA . SER A 1 96 ? -5.563 -14.924 5.005 1.00 93.56 96 SER A CA 1
ATOM 780 C C . SER A 1 96 ? -4.078 -14.715 4.694 1.00 93.56 96 SER A C 1
ATOM 782 O O . SER A 1 96 ? -3.254 -14.759 5.602 1.00 93.56 96 SER A O 1
ATOM 784 N N . ASN A 1 97 ? -3.733 -14.460 3.427 1.00 93.50 97 ASN A N 1
ATOM 785 C CA . ASN A 1 97 ? -2.365 -14.180 2.992 1.00 93.50 97 ASN A CA 1
ATOM 786 C C . ASN A 1 97 ? -2.296 -12.850 2.211 1.00 93.50 97 ASN A C 1
ATOM 788 O O . ASN A 1 97 ? -2.272 -12.849 0.977 1.00 93.50 97 ASN A O 1
ATOM 792 N N . PRO A 1 98 ? -2.315 -11.699 2.911 1.00 94.75 98 PRO A N 1
ATOM 793 C CA . PRO A 1 98 ? -2.379 -10.386 2.271 1.00 94.75 98 PRO A CA 1
ATOM 794 C C . PRO A 1 98 ? -1.133 -10.074 1.431 1.00 94.75 98 PRO A C 1
ATOM 796 O O . PRO A 1 98 ? -1.264 -9.540 0.332 1.00 94.75 98 PRO A O 1
ATOM 799 N N . ASN A 1 99 ? 0.060 -10.450 1.906 1.00 92.81 99 ASN A N 1
ATOM 800 C CA . ASN A 1 99 ? 1.320 -10.189 1.204 1.00 92.81 99 ASN A CA 1
ATOM 801 C C . ASN A 1 99 ? 1.391 -10.907 -0.141 1.00 92.81 99 ASN A C 1
ATOM 803 O O . ASN A 1 99 ? 1.837 -10.318 -1.120 1.00 92.81 99 ASN A O 1
ATOM 807 N N . TYR A 1 100 ? 0.897 -12.146 -0.212 1.00 93.31 100 TYR A N 1
ATOM 808 C CA . TYR A 1 100 ? 0.826 -12.887 -1.469 1.00 93.31 100 TYR A CA 1
ATOM 809 C C . TYR A 1 100 ? -0.081 -12.195 -2.496 1.00 93.31 100 TYR A C 1
ATOM 811 O O . TYR A 1 100 ? 0.312 -12.031 -3.646 1.00 93.31 100 TYR A O 1
ATOM 819 N N . ILE A 1 101 ? -1.259 -11.718 -2.077 1.00 95.81 101 ILE A N 1
ATOM 820 C CA . ILE A 1 101 ? -2.193 -11.005 -2.967 1.00 95.81 101 ILE A CA 1
ATOM 821 C C . ILE A 1 101 ? -1.579 -9.701 -3.484 1.00 95.81 101 ILE A C 1
ATOM 823 O O . ILE A 1 101 ? -1.703 -9.387 -4.667 1.00 95.81 101 ILE A O 1
ATOM 827 N N . ILE A 1 102 ? -0.920 -8.945 -2.603 1.00 95.56 102 ILE A N 1
ATOM 828 C CA . ILE A 1 102 ? -0.237 -7.701 -2.971 1.00 95.56 102 ILE A CA 1
ATOM 829 C C . ILE A 1 102 ? 0.894 -7.989 -3.963 1.00 95.56 102 ILE A C 1
ATOM 831 O O . ILE A 1 102 ? 0.988 -7.311 -4.985 1.00 95.56 102 ILE A O 1
ATOM 835 N N . LEU A 1 103 ? 1.725 -8.997 -3.679 1.00 93.50 103 LEU A N 1
ATOM 836 C CA . LEU A 1 103 ? 2.852 -9.384 -4.524 1.00 93.50 103 LEU A CA 1
ATOM 837 C C . LEU A 1 103 ? 2.392 -9.804 -5.921 1.00 93.50 103 LEU A C 1
ATOM 839 O O . LEU A 1 103 ? 2.951 -9.317 -6.898 1.00 93.50 103 LEU A O 1
ATOM 843 N N . LEU A 1 104 ? 1.367 -10.658 -6.017 1.00 94.00 104 LEU A N 1
ATOM 844 C CA . LEU A 1 104 ? 0.798 -11.070 -7.302 1.00 94.00 104 LEU A CA 1
ATOM 845 C C . LEU A 1 104 ? 0.306 -9.867 -8.107 1.00 94.00 104 LEU A C 1
ATOM 847 O O . LEU A 1 104 ? 0.698 -9.696 -9.254 1.00 94.00 104 LEU A O 1
ATOM 851 N N . ALA A 1 105 ? -0.486 -8.988 -7.490 1.00 95.50 105 ALA A N 1
ATOM 852 C CA . ALA A 1 105 ? -1.012 -7.812 -8.177 1.00 95.50 105 ALA A CA 1
ATOM 853 C C . ALA A 1 105 ? 0.100 -6.854 -8.646 1.00 95.50 105 ALA A C 1
ATOM 855 O O . ALA A 1 105 ? 0.005 -6.278 -9.731 1.00 95.50 105 ALA A O 1
ATOM 856 N N . ALA A 1 106 ? 1.156 -6.687 -7.845 1.00 94.44 106 ALA A N 1
ATOM 857 C CA . ALA A 1 106 ? 2.314 -5.878 -8.209 1.00 94.44 106 ALA A CA 1
ATOM 858 C C . ALA A 1 106 ? 3.122 -6.515 -9.355 1.00 94.44 106 ALA A C 1
ATOM 860 O O . ALA A 1 106 ? 3.540 -5.806 -10.271 1.00 94.44 106 ALA A O 1
ATOM 861 N N . ALA A 1 107 ? 3.310 -7.838 -9.326 1.00 92.94 107 ALA A N 1
ATOM 862 C CA . ALA A 1 107 ? 3.987 -8.592 -10.377 1.00 92.94 107 ALA A CA 1
ATOM 863 C C . ALA A 1 107 ? 3.218 -8.532 -11.703 1.00 92.94 107 ALA A C 1
ATOM 865 O O . ALA A 1 107 ? 3.814 -8.202 -12.728 1.00 92.94 107 ALA A O 1
ATOM 866 N N . ASP A 1 108 ? 1.901 -8.755 -11.671 1.00 93.19 108 ASP A N 1
ATOM 867 C CA . ASP A 1 108 ? 1.026 -8.660 -12.845 1.00 93.19 108 ASP A CA 1
ATOM 868 C C . ASP A 1 108 ? 1.110 -7.266 -13.476 1.00 93.19 108 ASP A C 1
ATOM 870 O O . ASP A 1 108 ? 1.295 -7.120 -14.686 1.00 93.19 108 ASP A O 1
ATOM 874 N N . TRP A 1 109 ? 1.035 -6.219 -12.647 1.00 92.38 109 TRP A N 1
ATOM 875 C CA . TRP A 1 109 ? 1.162 -4.843 -13.113 1.00 92.38 109 TRP A CA 1
ATOM 876 C C . TRP A 1 109 ? 2.521 -4.576 -13.752 1.00 92.38 109 TRP A C 1
ATOM 878 O O . TRP A 1 109 ? 2.591 -3.987 -14.833 1.00 92.38 109 TRP A O 1
ATOM 888 N N . GLN A 1 110 ? 3.605 -5.003 -13.107 1.00 90.50 110 GLN A N 1
ATOM 889 C CA . GLN A 1 110 ? 4.943 -4.790 -13.637 1.00 90.50 110 GLN A CA 1
ATOM 890 C C . GLN A 1 110 ? 5.149 -5.549 -14.951 1.00 90.50 110 GLN A C 1
ATOM 892 O O . GLN A 1 110 ? 5.692 -4.970 -15.889 1.00 90.50 110 GLN A O 1
ATOM 897 N N . HIS A 1 111 ? 4.683 -6.796 -15.053 1.00 88.19 111 HIS A N 1
ATOM 898 C CA . HIS A 1 111 ? 4.789 -7.604 -16.267 1.00 88.19 111 HIS A CA 1
ATOM 899 C C . HIS A 1 111 ? 4.111 -6.910 -17.457 1.00 88.19 111 HIS A C 1
ATOM 901 O O . HIS A 1 111 ? 4.774 -6.605 -18.448 1.00 88.19 111 HIS A O 1
ATOM 907 N N . VAL A 1 112 ? 2.841 -6.515 -17.302 1.00 86.44 112 VAL A N 1
ATOM 908 C CA . VAL A 1 112 ? 2.082 -5.817 -18.355 1.00 86.44 112 VAL A CA 1
ATOM 909 C C . VAL A 1 112 ? 2.735 -4.489 -18.748 1.00 86.44 112 VAL A C 1
ATOM 911 O O . VAL A 1 112 ? 2.806 -4.153 -19.928 1.00 86.44 112 VAL A O 1
ATOM 914 N N . ASN A 1 113 ? 3.238 -3.713 -17.786 1.00 84.12 113 ASN A N 1
ATOM 915 C CA . ASN A 1 113 ? 3.859 -2.422 -18.095 1.00 84.12 113 ASN A CA 1
ATOM 916 C C . ASN A 1 113 ? 5.275 -2.547 -18.672 1.00 84.12 113 ASN A C 1
ATOM 918 O O . ASN A 1 113 ? 5.693 -1.671 -19.429 1.00 84.12 113 ASN A O 1
ATOM 922 N N . THR A 1 114 ? 5.993 -3.629 -18.374 1.00 74.31 114 THR A N 1
ATOM 923 C CA . THR A 1 114 ? 7.271 -3.934 -19.036 1.00 74.31 114 THR A CA 1
ATOM 924 C C . THR A 1 114 ? 7.028 -4.311 -20.498 1.00 74.31 114 THR A C 1
ATOM 926 O O . THR A 1 114 ? 7.733 -3.832 -21.386 1.00 74.31 114 THR A O 1
ATOM 929 N N . ASP A 1 115 ? 5.974 -5.078 -20.777 1.00 61.44 115 ASP A N 1
ATOM 930 C CA . ASP A 1 115 ? 5.600 -5.446 -22.144 1.00 61.44 115 ASP A CA 1
ATOM 931 C C . ASP A 1 115 ? 5.121 -4.238 -22.960 1.00 61.44 115 ASP A C 1
ATOM 933 O O . ASP A 1 115 ? 5.506 -4.087 -24.115 1.00 61.44 115 ASP A O 1
ATOM 937 N N . LEU A 1 116 ? 4.370 -3.311 -22.357 1.00 58.62 116 LEU A N 1
ATOM 938 C CA . LEU A 1 116 ? 3.947 -2.061 -23.008 1.00 58.62 116 LEU A CA 1
ATOM 939 C C . LEU A 1 116 ? 5.092 -1.057 -23.238 1.00 58.62 116 LEU A C 1
ATOM 941 O O . LEU A 1 116 ? 4.959 -0.162 -24.081 1.00 58.62 116 LEU A O 1
ATOM 945 N N . ALA A 1 117 ? 6.212 -1.185 -22.516 1.00 57.97 117 ALA A N 1
ATOM 946 C CA . ALA A 1 117 ? 7.420 -0.400 -22.779 1.00 57.97 117 ALA A CA 1
ATOM 947 C C . ALA A 1 117 ? 8.026 -0.747 -24.151 1.00 57.97 117 ALA A C 1
ATOM 949 O O . ALA A 1 117 ? 8.634 0.116 -24.796 1.00 57.97 117 ALA A O 1
ATOM 950 N N . HIS A 1 118 ? 7.770 -1.963 -24.651 1.00 59.25 118 HIS A N 1
ATOM 951 C CA . HIS A 1 118 ? 7.911 -2.279 -26.066 1.00 59.25 118 HIS A CA 1
ATOM 952 C C . HIS A 1 118 ? 6.786 -1.575 -26.820 1.00 59.25 118 HIS A C 1
ATOM 954 O O . HIS A 1 118 ? 5.711 -2.126 -27.052 1.00 59.25 118 HIS A O 1
ATOM 960 N N . LYS A 1 119 ? 7.019 -0.309 -27.184 1.00 59.75 119 LYS A N 1
ATOM 961 C CA . LYS A 1 119 ? 6.076 0.452 -28.005 1.00 59.75 119 LYS A CA 1
ATOM 962 C C . LYS A 1 119 ? 5.774 -0.366 -29.266 1.00 59.75 119 LYS A C 1
ATOM 964 O O . LYS A 1 119 ? 6.690 -0.549 -30.072 1.00 59.75 119 LYS A O 1
ATOM 969 N N . PRO A 1 120 ? 4.526 -0.818 -29.494 1.00 60.94 120 PRO A N 1
ATOM 970 C CA . PRO A 1 120 ? 4.172 -1.332 -30.803 1.00 60.94 120 PRO A CA 1
ATOM 971 C C . PRO A 1 120 ? 4.439 -0.215 -31.810 1.00 60.94 120 PRO A C 1
ATOM 973 O O . PRO A 1 120 ? 4.150 0.956 -31.535 1.00 60.94 120 PRO A O 1
ATOM 976 N N . ILE A 1 121 ? 5.022 -0.562 -32.958 1.00 65.56 121 ILE A N 1
ATOM 977 C CA . ILE A 1 121 ? 5.185 0.376 -34.067 1.00 65.56 121 ILE A CA 1
ATOM 978 C C . ILE A 1 121 ? 3.782 0.881 -34.413 1.00 65.56 121 ILE A C 1
ATOM 980 O O . ILE A 1 121 ? 2.962 0.156 -34.971 1.00 65.56 121 ILE A O 1
ATOM 984 N N . ARG A 1 122 ? 3.475 2.119 -34.015 1.00 62.81 122 ARG A N 1
ATOM 985 C CA . ARG A 1 122 ? 2.214 2.771 -34.352 1.00 62.81 122 ARG A CA 1
ATOM 986 C C . ARG A 1 122 ? 2.344 3.282 -35.775 1.00 62.81 122 ARG A C 1
ATOM 988 O O . ARG A 1 122 ? 2.943 4.330 -36.002 1.00 62.81 122 ARG A O 1
ATOM 995 N N . SER A 1 123 ? 1.797 2.541 -36.729 1.00 69.75 123 SER A N 1
ATOM 996 C CA . SER A 1 123 ? 1.498 3.109 -38.036 1.00 69.75 123 SER A CA 1
ATOM 997 C C . SER A 1 123 ? 0.269 4.020 -37.898 1.00 69.75 123 SER A C 1
ATOM 999 O O . SER A 1 123 ? -0.703 3.648 -37.232 1.00 69.75 123 SER A O 1
ATOM 1001 N N . PRO A 1 124 ? 0.277 5.229 -38.482 1.00 65.25 124 PRO A N 1
ATOM 1002 C CA . PRO A 1 124 ? -0.936 6.016 -38.626 1.00 65.25 124 PRO A CA 1
ATOM 1003 C C . PRO A 1 124 ? -1.906 5.238 -39.522 1.00 65.25 124 PRO A C 1
ATOM 1005 O O . PRO A 1 124 ? -1.751 5.202 -40.739 1.00 65.25 124 PRO A O 1
ATOM 1008 N N . ALA A 1 125 ? -2.888 4.571 -38.924 1.00 68.25 125 ALA A N 1
ATOM 1009 C CA . ALA A 1 125 ? -4.012 4.028 -39.667 1.00 68.25 125 ALA A CA 1
ATOM 1010 C C . ALA A 1 125 ? -5.035 5.151 -39.846 1.00 68.25 125 ALA A C 1
ATOM 1012 O O . ALA A 1 125 ? -5.571 5.678 -38.869 1.00 68.25 125 ALA A O 1
ATOM 1013 N N . THR A 1 126 ? -5.313 5.531 -41.091 1.00 63.16 126 THR A N 1
ATOM 1014 C CA . THR A 1 126 ? -6.408 6.450 -41.408 1.00 63.16 126 THR A CA 1
ATOM 1015 C C . THR A 1 126 ? -7.729 5.701 -41.242 1.00 63.16 126 THR A C 1
ATOM 1017 O O . THR A 1 126 ? -8.290 5.163 -42.190 1.00 63.16 126 THR A O 1
ATOM 1020 N N . LEU A 1 127 ? -8.213 5.615 -40.006 1.00 69.25 127 LEU A N 1
ATOM 1021 C CA . LEU A 1 127 ? -9.549 5.115 -39.696 1.00 69.25 127 LEU A CA 1
AT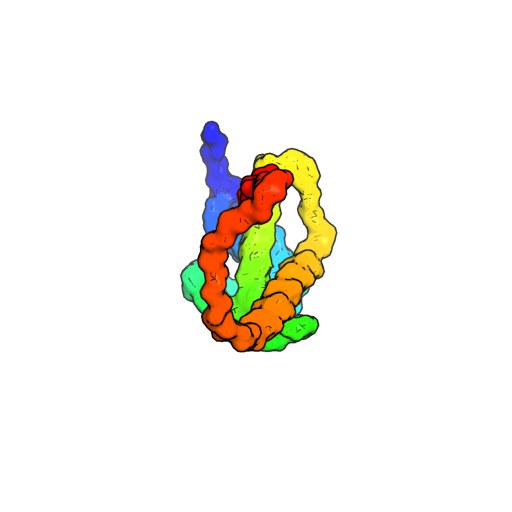OM 1022 C C . LEU A 1 127 ? -10.548 6.247 -39.943 1.00 69.25 127 LEU A C 1
ATOM 1024 O O . LEU A 1 127 ? -10.925 6.971 -39.024 1.00 69.25 127 LEU A O 1
ATOM 1028 N N . SER A 1 128 ? -10.946 6.441 -41.199 1.00 74.25 128 SER A N 1
ATOM 1029 C CA . SER A 1 128 ? -12.107 7.271 -41.514 1.00 74.25 128 SER A CA 1
ATOM 1030 C C . SER A 1 128 ? -13.381 6.442 -41.386 1.00 74.25 128 SER A C 1
ATOM 1032 O O . SER A 1 128 ? -13.401 5.230 -41.617 1.00 74.25 128 SER A O 1
ATOM 1034 N N . TRP A 1 129 ? -14.467 7.095 -40.980 1.00 79.31 129 TRP A N 1
ATOM 1035 C CA . TRP A 1 129 ? -15.772 6.454 -40.974 1.00 79.31 129 TRP A CA 1
ATOM 1036 C C . TRP A 1 129 ? -16.158 6.084 -42.408 1.00 79.31 129 TRP A C 1
ATOM 1038 O O . TRP A 1 129 ? -16.160 6.935 -43.296 1.00 79.31 129 TRP A O 1
ATOM 1048 N N . GLN A 1 130 ? -16.488 4.814 -42.624 1.00 79.44 130 GLN A N 1
ATOM 1049 C CA . GLN A 1 130 ? -17.054 4.336 -43.878 1.00 79.44 130 GLN A CA 1
ATOM 1050 C C . GLN A 1 130 ? -18.522 3.992 -43.660 1.00 79.44 130 GLN A C 1
ATOM 1052 O O . GLN A 1 130 ? -18.876 3.341 -42.670 1.00 79.44 130 GLN A O 1
ATOM 1057 N N . TYR A 1 131 ? -19.358 4.441 -44.594 1.00 81.62 131 TYR A N 1
ATOM 1058 C CA . TYR A 1 131 ? -20.779 4.130 -44.602 1.00 81.62 131 TYR A CA 1
ATOM 1059 C C . TYR A 1 131 ? -20.970 2.603 -44.714 1.00 81.62 131 TYR A C 1
ATOM 1061 O O . TYR A 1 131 ? -20.337 1.989 -45.577 1.00 81.62 131 TYR A O 1
ATOM 1069 N N . PRO A 1 132 ? -21.793 1.966 -43.857 1.00 85.19 132 PRO A N 1
ATOM 1070 C CA . PRO A 1 132 ? -22.054 0.530 -43.940 1.00 85.19 132 PRO A CA 1
ATOM 1071 C C . PRO A 1 132 ? -22.691 0.141 -45.278 1.00 85.19 132 PRO A C 1
ATOM 1073 O O . PRO A 1 132 ? -23.462 0.906 -45.846 1.00 85.19 132 PRO A O 1
ATOM 1076 N N . ALA A 1 133 ? -22.416 -1.063 -45.780 1.00 88.56 133 ALA A N 1
ATOM 1077 C CA . ALA A 1 133 ? -23.081 -1.553 -46.986 1.00 88.56 133 ALA A CA 1
ATOM 1078 C C . ALA A 1 133 ? -24.616 -1.552 -46.830 1.00 88.56 133 ALA A C 1
ATOM 1080 O O . ALA A 1 133 ? -25.144 -1.689 -45.724 1.00 88.56 133 ALA A O 1
ATOM 1081 N N . ALA A 1 134 ? -25.340 -1.415 -47.944 1.00 88.12 134 ALA A N 1
ATOM 1082 C CA . ALA A 1 134 ? -26.801 -1.423 -47.937 1.00 88.12 134 ALA A CA 1
ATOM 1083 C C . ALA A 1 134 ? -27.341 -2.702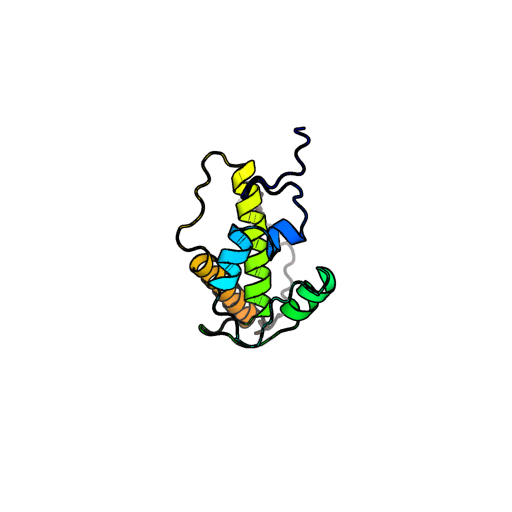 -47.269 1.00 88.12 134 ALA A C 1
ATOM 1085 O O . ALA A 1 134 ? -26.912 -3.809 -47.589 1.00 88.12 134 ALA A O 1
ATOM 1086 N N . GLY A 1 135 ? -28.267 -2.540 -46.321 1.00 89.62 135 GLY A N 1
ATOM 1087 C CA . GLY A 1 135 ? -28.805 -3.641 -45.511 1.00 89.62 135 GLY A CA 1
ATOM 1088 C C . GLY A 1 135 ? -27.999 -3.971 -44.249 1.00 89.62 135 GLY A C 1
ATOM 1089 O O . GLY A 1 135 ? -28.425 -4.826 -43.477 1.00 89.62 135 GLY A O 1
ATOM 1090 N N . VAL A 1 136 ? -26.877 -3.287 -43.995 1.00 87.50 136 VAL A N 1
ATOM 1091 C CA . VAL A 1 136 ? -26.076 -3.453 -42.774 1.00 87.50 136 VAL A CA 1
ATOM 1092 C C . VAL A 1 136 ? -26.293 -2.273 -41.833 1.00 87.50 136 VAL A C 1
ATOM 1094 O O . VAL A 1 136 ? -26.067 -1.117 -42.186 1.00 87.50 136 VAL A O 1
ATOM 1097 N N . THR A 1 137 ? -26.669 -2.562 -40.590 1.00 85.12 137 THR A N 1
ATOM 1098 C CA . THR A 1 137 ? -26.702 -1.570 -39.511 1.00 85.12 137 THR A CA 1
ATOM 1099 C C . THR A 1 137 ? -25.448 -1.714 -38.661 1.00 85.12 137 THR A C 1
ATOM 1101 O O . THR A 1 137 ? -25.203 -2.766 -38.074 1.00 85.12 137 THR A O 1
ATOM 1104 N N . LYS A 1 138 ? -24.644 -0.650 -38.575 1.00 80.94 138 LYS A N 1
ATOM 1105 C CA . LYS A 1 138 ? -23.497 -0.598 -37.666 1.00 80.94 138 LYS A CA 1
ATOM 1106 C C . LYS A 1 138 ? -23.941 -0.008 -36.331 1.00 80.94 138 LYS A C 1
ATOM 1108 O O . LYS A 1 138 ? -24.357 1.144 -36.279 1.00 80.94 138 LYS A O 1
ATOM 1113 N N . ILE A 1 139 ? -23.826 -0.795 -35.268 1.00 79.88 139 ILE A N 1
ATOM 1114 C CA . ILE A 1 139 ? -24.097 -0.369 -33.893 1.00 79.88 139 ILE A CA 1
ATOM 1115 C C . ILE A 1 139 ? -22.752 -0.290 -33.174 1.00 79.88 139 ILE A C 1
ATOM 1117 O O . ILE A 1 139 ? -22.013 -1.271 -33.137 1.00 79.88 139 ILE A O 1
ATOM 1121 N N . ASN A 1 140 ? -22.425 0.877 -32.621 1.00 76.12 140 ASN A N 1
ATOM 1122 C CA . ASN A 1 140 ? -21.287 1.006 -31.719 1.00 76.12 140 ASN A CA 1
ATOM 1123 C C . ASN A 1 140 ? -21.762 0.665 -30.304 1.00 76.12 140 ASN A C 1
ATOM 1125 O O . ASN A 1 140 ? -22.724 1.251 -29.816 1.00 76.12 140 ASN A O 1
ATOM 1129 N N . THR A 1 141 ? -21.087 -0.280 -29.659 1.00 69.06 141 THR A N 1
ATOM 1130 C CA . THR A 1 141 ? -21.255 -0.587 -28.235 1.00 69.06 141 THR A CA 1
ATOM 1131 C C . THR A 1 141 ? -19.937 -0.299 -27.526 1.00 69.06 141 THR A C 1
ATOM 1133 O O . THR A 1 141 ? -19.223 -1.220 -27.122 1.00 69.06 141 THR A O 1
ATOM 1136 N N . ASP A 1 142 ? -19.547 0.969 -27.437 1.00 67.06 142 ASP A N 1
ATOM 1137 C CA . ASP A 1 142 ? -18.501 1.378 -26.508 1.00 67.06 142 ASP A CA 1
ATOM 1138 C C . ASP A 1 142 ? -19.088 1.375 -25.089 1.00 67.06 142 ASP A C 1
ATOM 1140 O O . ASP A 1 142 ? -20.067 2.039 -24.760 1.00 67.06 142 ASP A O 1
ATOM 1144 N N . GLY A 1 143 ? -18.562 0.455 -24.282 1.00 51.47 143 GLY A N 1
ATOM 1145 C CA . GLY A 1 143 ? -19.235 -0.054 -23.098 1.00 51.47 143 GLY A CA 1
ATOM 1146 C C . GLY A 1 143 ? -19.296 0.932 -21.938 1.00 51.47 143 GLY A C 1
ATOM 1147 O O . GLY A 1 143 ? -18.273 1.316 -21.372 1.00 51.47 143 GLY A O 1
ATOM 1148 N N . CYS A 1 144 ? -20.515 1.202 -21.475 1.00 58.28 144 CYS A N 1
ATOM 1149 C CA . CYS A 1 144 ? -20.746 1.490 -20.068 1.00 58.28 144 CYS A CA 1
ATOM 1150 C C . CYS A 1 144 ? -20.444 0.204 -19.278 1.00 58.28 144 CYS A C 1
ATOM 1152 O O . CYS A 1 144 ? -21.166 -0.786 -19.392 1.00 58.28 144 CYS A O 1
ATOM 1154 N N . ARG A 1 145 ? -19.343 0.182 -18.521 1.00 54.94 145 ARG A N 1
ATOM 1155 C CA . ARG A 1 145 ? -19.105 -0.829 -17.483 1.00 54.94 145 ARG A CA 1
ATOM 1156 C C . ARG A 1 145 ? -19.385 -0.190 -16.130 1.00 54.94 145 ARG A C 1
ATOM 1158 O O . ARG A 1 145 ? -18.513 0.458 -15.560 1.00 54.94 145 ARG A O 1
ATOM 1165 N N . SER A 1 146 ? -20.595 -0.382 -15.628 1.00 53.72 146 SER A N 1
ATOM 1166 C CA . SER A 1 146 ? -20.905 -0.297 -14.203 1.00 53.72 146 SER A CA 1
ATOM 1167 C C . SER A 1 146 ? -21.112 -1.722 -13.697 1.00 53.72 146 SER A C 1
ATOM 1169 O O . SER A 1 146 ? -22.045 -2.406 -14.113 1.00 53.72 146 SER A O 1
ATOM 1171 N N . GLY A 1 147 ? -20.196 -2.170 -12.840 1.00 40.19 147 GLY A N 1
ATOM 1172 C CA . GLY A 1 147 ? -20.213 -3.465 -12.165 1.00 40.19 147 GLY A CA 1
ATOM 1173 C C . GLY A 1 147 ? -19.059 -3.550 -11.187 1.00 40.19 147 GLY A C 1
ATOM 1174 O O . GLY A 1 147 ? -17.929 -3.780 -11.668 1.00 40.19 147 GLY A O 1
#

Radius of gyration: 21.82 Å; chains: 1; bounding box: 47×28×66 Å

Organism: Prunus dulcis (NCBI:txid3755)

pLDDT: mean 81.6, std 14.44, range [38.41, 97.12]

Sequence (147 aa):
MTLHANCYICGAPVENVDHIVRNCLIASLIWRQSSLPVSLNLSQDDNMITWAGKNLHNYTLMGYGVVWSTLFAFTCWFLWKWRNKKIFDPGFVFPSNPNYIILLAAADWQHVNTDLAHKPIRSPATLSWQYPAAGVTKINTDGCRSG